Protein AF-A0A7G7XC18-F1 (afdb_monomer_lite)

Foldseek 3Di:
DCPVVVVVVVVVVVVVVVVVVVVVVVVVVVVPPPPPPVPPPPPCPDPFKAADPQAQKEKEKEDAPVAPVCVVVVVVVSVVQNVDNRYMYGYDYDDDDVPDNDPPIDIDMDGD

Secondary structure (DSSP, 8-state):
--HHHHHHHHHHHHHHHHHHHHHHHHHHHH---------------GGGEES-TT-SEEEEEEE-SS-HHHHHHHHHHHHHHTT-TTEEEEEEE-PPPTT--S---EEEEEE-

InterPro domains:
  IPR001853 DSBA-like thioredoxin domain [PF01323] (58-99)
  IPR036249 Thioredoxin-like superfamily [SSF52833] (44-102)

pLDDT: mean 77.41, std 15.82, range [45.81, 94.06]

Structure (mmCIF, N/CA/C/O backbone):
data_AF-A0A7G7XC18-F1
#
_entry.id   AF-A0A7G7XC18-F1
#
loop_
_atom_site.group_PDB
_atom_site.id
_atom_site.type_symbol
_atom_site.label_atom_id
_atom_site.label_alt_id
_atom_site.label_comp_id
_atom_site.label_asym_id
_atom_site.label_entity_id
_atom_site.label_seq_id
_atom_site.pdbx_PDB_ins_code
_atom_site.Cartn_x
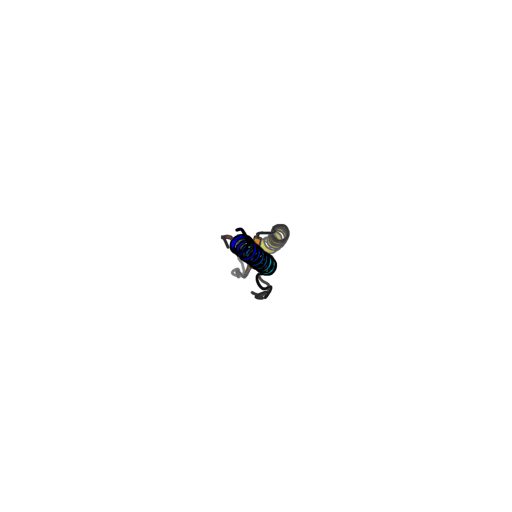_atom_site.Cartn_y
_atom_site.Cartn_z
_atom_site.occupancy
_atom_site.B_iso_or_equiv
_atom_site.auth_seq_id
_atom_site.auth_comp_id
_atom_site.auth_asym_id
_atom_site.auth_atom_id
_atom_site.pdbx_PDB_model_num
ATOM 1 N N . MET A 1 1 ? -46.916 17.822 68.920 1.00 51.09 1 MET A N 1
ATOM 2 C CA . MET A 1 1 ? -47.006 16.583 68.113 1.00 51.09 1 MET A CA 1
ATOM 3 C C . MET A 1 1 ? -46.292 16.752 66.758 1.00 51.09 1 MET A C 1
ATOM 5 O O . MET A 1 1 ? -46.960 16.996 65.774 1.00 51.09 1 MET A O 1
ATOM 9 N N . THR A 1 2 ? -44.954 16.667 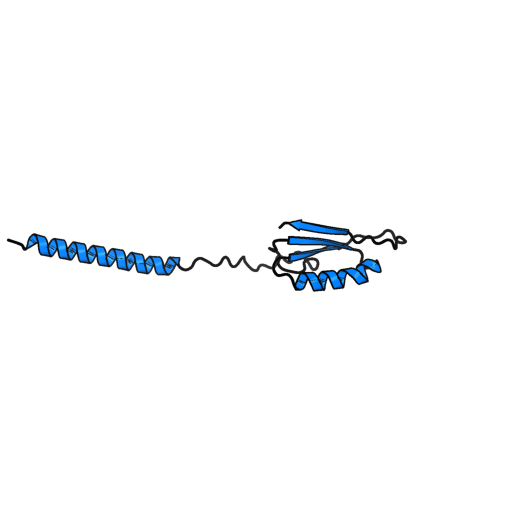66.661 1.00 53.00 2 THR A N 1
ATOM 10 C CA . THR A 1 2 ? -44.231 16.662 65.347 1.00 53.00 2 THR A CA 1
ATOM 11 C C . THR A 1 2 ? -42.931 15.830 65.348 1.00 53.00 2 THR A C 1
ATOM 13 O O . THR A 1 2 ? -42.165 15.828 64.383 1.00 53.00 2 THR A O 1
ATOM 16 N N . TRP A 1 3 ? -42.659 15.089 66.427 1.00 51.00 3 TRP A N 1
ATOM 17 C CA . TRP A 1 3 ? -41.360 14.449 66.674 1.00 51.00 3 TRP A CA 1
ATOM 18 C C . TRP A 1 3 ? -41.032 13.212 65.803 1.00 51.00 3 TRP A C 1
ATOM 20 O O . TRP A 1 3 ? -39.893 13.125 65.338 1.00 51.00 3 TRP A O 1
ATOM 30 N N . PRO A 1 4 ? -41.972 12.294 65.475 1.00 57.78 4 PRO A N 1
ATOM 31 C CA . PRO A 1 4 ? -41.645 11.146 64.621 1.00 57.78 4 PRO A CA 1
ATOM 32 C C . PRO A 1 4 ? -41.495 11.532 63.141 1.00 57.78 4 PRO A C 1
ATOM 34 O O . PRO A 1 4 ? -40.814 10.828 62.397 1.00 57.78 4 PRO A O 1
ATOM 37 N N . PHE A 1 5 ? -42.070 12.667 62.720 1.00 57.03 5 PHE A N 1
ATOM 38 C CA . PHE A 1 5 ? -41.970 13.165 61.347 1.00 57.03 5 PHE A CA 1
ATOM 39 C C . PHE A 1 5 ? -40.571 13.717 61.063 1.00 57.03 5 PHE A C 1
ATOM 41 O O . PHE A 1 5 ? -39.943 13.286 60.107 1.00 57.03 5 PHE A O 1
ATOM 48 N N . ARG A 1 6 ? -40.017 14.560 61.952 1.00 65.50 6 ARG A N 1
ATOM 49 C CA . ARG A 1 6 ? -38.669 15.148 61.792 1.00 65.50 6 ARG A CA 1
ATOM 50 C C . ARG A 1 6 ? -37.553 14.105 61.728 1.00 65.50 6 ARG A C 1
ATOM 52 O O . ARG A 1 6 ? -36.625 14.259 60.943 1.00 65.50 6 ARG A O 1
ATOM 59 N N . ARG A 1 7 ? -37.642 13.038 62.528 1.00 68.75 7 ARG A N 1
ATOM 60 C CA . ARG A 1 7 ? -36.608 11.991 62.585 1.00 68.75 7 ARG A CA 1
ATOM 61 C C . ARG A 1 7 ? -36.666 11.053 61.375 1.00 68.75 7 ARG A C 1
ATOM 63 O O . ARG A 1 7 ? -35.621 10.663 60.867 1.00 68.75 7 ARG A O 1
ATOM 70 N N . ARG A 1 8 ? -37.871 10.759 60.870 1.00 71.69 8 ARG A N 1
ATOM 71 C CA . ARG A 1 8 ? -38.059 10.037 59.601 1.00 71.69 8 ARG A CA 1
ATOM 72 C C . ARG A 1 8 ? -37.638 10.885 58.400 1.00 71.69 8 ARG A C 1
ATOM 74 O O . ARG A 1 8 ? -36.972 10.366 57.516 1.00 71.69 8 ARG A O 1
ATOM 81 N N . PHE A 1 9 ? -37.932 12.186 58.409 1.00 76.56 9 PHE A N 1
ATOM 82 C CA . PHE A 1 9 ? -37.503 13.113 57.358 1.00 76.56 9 PHE A CA 1
ATOM 83 C C . PHE A 1 9 ? -35.977 13.248 57.290 1.00 76.56 9 PHE A C 1
ATOM 85 O O . PHE A 1 9 ? -35.403 13.159 56.211 1.00 76.56 9 PHE A O 1
ATOM 92 N N . LEU A 1 10 ? -35.308 13.390 58.442 1.00 80.38 10 LEU A N 1
ATOM 93 C CA . LEU A 1 10 ? -33.843 13.421 58.521 1.00 80.38 10 LEU A CA 1
ATOM 94 C C . LEU A 1 10 ? -33.214 12.117 58.020 1.00 80.38 10 LEU A C 1
ATOM 96 O O . LEU A 1 10 ? -32.248 12.169 57.269 1.00 80.38 10 LEU A O 1
ATOM 100 N N . ALA A 1 11 ? -33.781 10.961 58.378 1.00 83.94 11 ALA A N 1
ATOM 101 C CA . ALA A 1 11 ? -33.298 9.672 57.885 1.00 83.94 11 ALA A CA 1
ATOM 102 C C . ALA A 1 11 ? -33.431 9.553 56.356 1.00 83.94 11 ALA A C 1
ATOM 104 O O . ALA A 1 11 ? -32.485 9.137 55.698 1.00 83.94 11 ALA A O 1
ATOM 105 N N . VAL A 1 12 ? -34.561 9.983 55.782 1.00 86.50 12 VAL A N 1
ATOM 106 C CA . VAL A 1 12 ? -34.781 9.969 54.325 1.00 86.50 12 VAL A CA 1
ATOM 107 C C . VAL A 1 12 ? -33.801 10.898 53.603 1.00 86.50 12 VAL A C 1
ATOM 109 O O . VAL A 1 12 ? -33.203 10.485 52.615 1.00 86.50 12 VAL A O 1
ATOM 112 N N . ILE A 1 13 ? -33.575 12.114 54.113 1.00 89.25 13 ILE A N 1
ATOM 113 C CA . ILE A 1 13 ? -32.616 13.063 53.524 1.00 89.25 13 ILE A CA 1
ATOM 114 C C . ILE A 1 13 ? -31.190 12.496 53.557 1.00 89.25 13 ILE A C 1
ATOM 116 O O . ILE A 1 13 ? -30.480 12.576 52.556 1.00 89.25 13 ILE A O 1
ATOM 120 N N . VAL A 1 14 ? -30.782 11.881 54.672 1.00 90.50 14 VAL A N 1
ATOM 121 C CA . VAL A 1 14 ? -29.462 11.242 54.793 1.00 90.50 14 VAL A CA 1
ATOM 122 C C . VAL A 1 14 ? -29.336 10.065 53.824 1.00 90.50 14 VAL A C 1
ATOM 124 O O . VAL A 1 14 ? -28.336 9.974 53.119 1.00 90.50 14 VAL A O 1
ATOM 127 N N . CYS A 1 15 ? -30.352 9.203 53.715 1.00 89.19 15 CYS A N 1
ATOM 128 C CA . CYS A 1 15 ? -30.348 8.089 52.764 1.00 89.19 15 CYS A CA 1
ATOM 129 C C . CYS A 1 15 ? -30.246 8.568 51.310 1.00 89.19 15 CYS A C 1
ATOM 131 O O . CYS A 1 15 ? -29.443 8.029 50.553 1.00 89.19 15 CYS A O 1
ATOM 133 N N . ILE A 1 16 ? -31.005 9.598 50.926 1.00 91.19 16 ILE A N 1
ATOM 134 C CA . ILE A 1 16 ? -30.936 10.180 49.578 1.00 91.19 16 ILE A CA 1
ATOM 135 C C . ILE A 1 16 ? -29.542 10.764 49.322 1.00 91.19 16 ILE A C 1
ATOM 137 O O . ILE A 1 16 ? -28.959 10.501 48.274 1.00 91.19 16 ILE A O 1
ATOM 141 N N . GLY A 1 17 ? -28.973 11.494 50.287 1.00 90.19 17 GLY A N 1
ATOM 142 C CA . GLY A 1 17 ? -27.618 12.038 50.184 1.00 90.19 17 GLY A CA 1
ATOM 143 C C . GLY A 1 17 ? -26.551 10.955 49.995 1.00 90.19 17 GLY A C 1
ATOM 144 O O . GLY A 1 17 ? -25.685 11.100 49.136 1.00 90.19 17 GLY A O 1
ATOM 145 N N . VAL A 1 18 ? -26.645 9.843 50.733 1.00 90.81 18 VAL A N 1
ATOM 146 C CA . VAL A 1 18 ? -25.726 8.697 50.608 1.00 90.8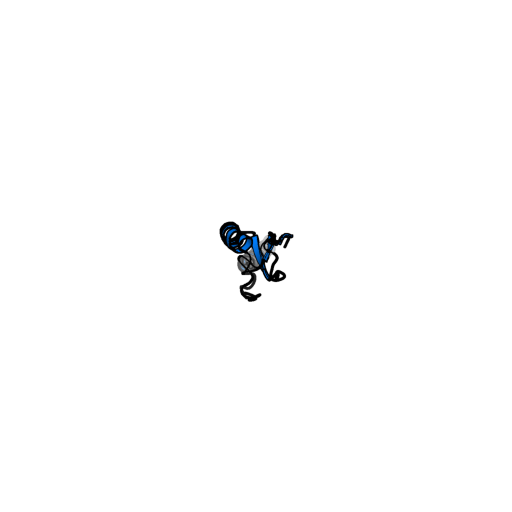1 18 VAL A CA 1
ATOM 147 C C . VAL A 1 18 ? -25.861 8.018 49.243 1.00 90.81 18 VAL A C 1
ATOM 149 O O . VAL A 1 18 ? -24.848 7.726 48.613 1.00 90.81 18 VAL A O 1
ATOM 152 N N . VAL A 1 19 ? -27.088 7.809 48.752 1.00 90.06 19 VAL A N 1
ATOM 153 C CA . VAL A 1 19 ? -27.333 7.193 47.435 1.00 90.06 19 VAL A CA 1
ATOM 154 C C . VAL A 1 19 ? -26.825 8.085 46.301 1.00 90.06 19 VAL A C 1
ATOM 156 O O . VAL A 1 19 ? -26.178 7.588 45.383 1.00 90.06 19 VAL A O 1
ATOM 159 N N . LEU A 1 20 ? -27.057 9.400 46.372 1.00 89.44 20 LEU A N 1
ATOM 160 C CA . LEU A 1 20 ? -26.566 10.348 45.369 1.00 89.44 20 LEU A CA 1
ATOM 161 C C . LEU A 1 20 ? -25.037 10.454 45.385 1.00 89.44 20 LEU A C 1
ATOM 163 O O . LEU A 1 20 ? -24.424 10.428 44.321 1.00 89.44 20 LEU A O 1
ATOM 167 N N . ALA A 1 21 ? -24.412 10.512 46.565 1.00 87.62 21 ALA A N 1
ATOM 168 C CA . ALA A 1 21 ? -22.955 10.531 46.692 1.00 87.62 21 ALA A CA 1
ATOM 169 C C . ALA A 1 21 ? -22.321 9.235 46.163 1.00 87.62 21 ALA A C 1
ATOM 171 O O . ALA A 1 21 ? -21.355 9.296 45.407 1.00 87.62 21 ALA A O 1
ATOM 172 N N . ALA A 1 22 ? -22.897 8.073 46.487 1.00 85.38 22 ALA A N 1
ATOM 173 C CA . ALA A 1 22 ? -22.460 6.790 45.941 1.00 85.38 22 ALA A CA 1
ATOM 174 C C . ALA A 1 22 ? -22.629 6.743 44.415 1.00 85.38 22 ALA A C 1
ATOM 176 O O . ALA A 1 22 ? -21.699 6.363 43.716 1.00 85.38 22 ALA A O 1
ATOM 177 N N . GLY A 1 23 ? -23.767 7.198 43.882 1.00 82.56 23 GLY A N 1
ATOM 178 C CA . GLY A 1 23 ? -24.007 7.278 42.440 1.00 82.56 23 GLY A CA 1
ATOM 179 C C . GLY A 1 23 ? -23.020 8.195 41.713 1.00 82.56 23 GLY A C 1
ATOM 180 O O . GLY A 1 23 ? -22.529 7.830 40.649 1.00 82.56 23 GLY A O 1
ATOM 181 N N . LEU A 1 24 ? -22.670 9.349 42.289 1.00 80.62 24 LEU A N 1
ATOM 182 C CA . LEU A 1 24 ? -21.656 10.265 41.747 1.00 80.62 24 LEU A CA 1
ATOM 183 C C . LEU A 1 24 ? -20.245 9.665 41.791 1.00 80.62 24 LEU A C 1
ATOM 185 O O . LEU A 1 24 ? -19.505 9.789 40.815 1.00 80.62 24 LEU A O 1
ATOM 189 N N . LEU A 1 25 ? -19.892 8.968 42.875 1.00 73.62 25 LEU A N 1
ATOM 190 C CA . LEU A 1 25 ? -18.619 8.254 42.986 1.00 73.62 25 LEU A CA 1
ATOM 191 C C . LEU A 1 25 ? -18.540 7.090 41.984 1.00 73.62 25 LEU A C 1
ATOM 193 O O . LEU A 1 25 ? -17.545 6.986 41.272 1.00 73.62 25 LEU A O 1
ATOM 197 N N . LEU A 1 26 ? -19.599 6.289 41.824 1.00 67.56 26 LEU A N 1
ATOM 198 C CA . LEU A 1 26 ? -19.668 5.253 40.782 1.00 67.56 26 LEU A CA 1
ATOM 199 C C . LEU A 1 26 ? -19.674 5.848 39.365 1.00 67.56 26 LEU A C 1
ATOM 201 O O . LEU A 1 26 ? -19.098 5.279 38.446 1.00 67.56 26 LEU A O 1
ATOM 205 N N . SER A 1 27 ? -20.285 7.015 39.161 1.00 62.84 27 SER A N 1
ATOM 206 C CA . SER A 1 27 ? -20.265 7.681 37.852 1.00 62.84 27 SER A CA 1
ATOM 207 C C . SER A 1 27 ? -18.859 8.155 37.481 1.00 62.84 27 SER A C 1
ATOM 209 O O . SER A 1 27 ? -18.514 8.177 36.302 1.00 62.84 27 SER A O 1
ATOM 211 N N . SER A 1 28 ? -18.033 8.520 38.469 1.00 61.34 28 SER A N 1
ATOM 212 C CA . SER A 1 28 ? -16.642 8.915 38.227 1.00 61.34 28 SER A CA 1
ATOM 213 C C . SER A 1 28 ? -15.769 7.753 37.744 1.00 61.34 28 SER A C 1
ATOM 215 O O . SER A 1 28 ? -14.873 7.981 36.937 1.00 61.34 28 SER A O 1
ATOM 217 N N . THR A 1 29 ? -16.076 6.511 38.136 1.00 59.69 29 THR A N 1
ATOM 218 C CA . THR A 1 29 ? -15.341 5.319 37.682 1.00 59.69 29 THR A CA 1
ATOM 219 C C . THR A 1 29 ? -15.788 4.818 36.304 1.00 59.69 29 THR A C 1
ATOM 221 O O . THR A 1 29 ? -15.023 4.129 35.644 1.00 59.69 29 THR A O 1
ATOM 224 N N . ILE A 1 30 ? -16.986 5.193 35.831 1.00 56.56 30 ILE A N 1
ATOM 225 C CA . ILE A 1 30 ? -17.533 4.808 34.509 1.00 56.56 30 ILE A CA 1
ATOM 226 C C . ILE A 1 30 ? -17.252 5.865 33.418 1.00 56.56 30 ILE A C 1
ATOM 228 O O . ILE A 1 30 ? -17.449 5.609 32.234 1.00 56.56 30 ILE A O 1
ATOM 232 N N . ARG A 1 31 ? -16.739 7.056 33.771 1.00 53.84 31 ARG A N 1
ATOM 233 C CA . ARG A 1 31 ? -16.251 8.039 32.777 1.00 53.84 31 ARG A CA 1
ATOM 234 C C . ARG A 1 31 ? -14.917 7.663 32.135 1.00 53.84 31 ARG A C 1
ATOM 236 O O . ARG A 1 31 ? -14.507 8.342 31.200 1.00 53.84 31 ARG A O 1
ATOM 243 N N . HIS A 1 32 ? -14.288 6.573 32.567 1.00 51.84 32 HIS A N 1
ATOM 244 C CA . HIS A 1 32 ? -13.396 5.825 31.691 1.00 51.84 32 HIS A CA 1
ATOM 245 C C . HIS A 1 32 ? -14.287 5.042 30.719 1.00 51.84 32 HIS A C 1
ATOM 247 O O . HIS A 1 32 ? -14.488 3.836 30.837 1.00 51.84 32 HIS A O 1
ATOM 253 N N . GLY A 1 33 ? -14.893 5.774 29.777 1.00 48.53 33 GLY A N 1
ATOM 254 C CA . GLY A 1 33 ? -15.099 5.199 28.464 1.00 48.53 33 GLY A CA 1
ATOM 255 C C . GLY A 1 33 ? -13.704 4.812 28.030 1.00 48.53 33 GLY A C 1
ATOM 256 O O . GLY A 1 33 ? -12.892 5.689 27.760 1.00 48.53 33 GLY A O 1
ATOM 257 N N . GLU A 1 34 ? -13.417 3.523 28.164 1.00 50.50 34 GLU A N 1
ATOM 258 C CA . GLU A 1 34 ? -12.252 2.885 27.605 1.00 50.50 34 GLU A CA 1
ATOM 259 C C . GLU A 1 34 ? -12.230 3.309 26.145 1.00 50.50 34 GLU A C 1
ATOM 261 O O . GLU A 1 34 ? -13.012 2.835 25.316 1.00 50.50 34 GLU A O 1
ATOM 266 N N . ASP A 1 35 ? -11.382 4.302 25.886 1.00 48.44 35 ASP A N 1
ATOM 267 C CA . ASP A 1 35 ? -10.694 4.447 24.633 1.00 48.44 35 ASP A CA 1
ATOM 268 C C . ASP A 1 35 ? -10.299 3.026 24.272 1.00 48.44 35 ASP A C 1
ATOM 270 O O . ASP A 1 35 ? -9.408 2.439 24.890 1.00 48.44 35 ASP A O 1
ATOM 274 N N . THR A 1 36 ? -11.007 2.424 23.317 1.00 45.81 36 THR A N 1
ATOM 275 C CA . THR A 1 36 ? -10.444 1.302 22.594 1.00 45.81 36 THR A CA 1
ATOM 276 C C . THR A 1 36 ? -9.238 1.886 21.872 1.00 45.81 36 THR A C 1
ATOM 278 O O . THR A 1 36 ? -9.301 2.236 20.696 1.00 45.81 36 THR A O 1
ATOM 281 N N . HIS A 1 37 ? -8.129 2.017 22.601 1.00 47.09 37 HIS A N 1
ATOM 282 C CA . HIS A 1 37 ? -6.834 1.607 22.131 1.00 47.09 37 HIS A CA 1
ATOM 283 C C . HIS A 1 37 ? -7.083 0.242 21.505 1.00 47.09 37 HIS A C 1
ATOM 285 O O . HIS A 1 37 ? -7.126 -0.781 22.187 1.00 47.09 37 HIS A O 1
ATOM 291 N N . HIS A 1 38 ? -7.375 0.250 20.204 1.00 49.34 38 HIS A N 1
ATOM 292 C CA . HIS A 1 38 ? -7.217 -0.937 19.405 1.00 49.34 38 HIS A CA 1
ATOM 293 C C . HIS A 1 38 ? -5.738 -1.244 19.538 1.00 49.34 38 HIS A C 1
ATOM 295 O O . HIS A 1 38 ? -4.893 -0.545 18.980 1.00 49.34 38 HIS A O 1
ATOM 301 N N . GLU A 1 39 ? -5.489 -2.191 20.435 1.00 49.38 39 GLU A N 1
ATOM 302 C CA . GLU A 1 39 ? -4.250 -2.880 20.695 1.00 49.38 39 GLU A CA 1
ATOM 303 C C . GLU A 1 39 ? -3.345 -2.747 19.478 1.00 49.38 39 GLU A C 1
ATOM 305 O O . GLU A 1 39 ? -3.556 -3.363 18.431 1.00 49.38 39 GLU A O 1
ATOM 310 N N . SER A 1 40 ? -2.345 -1.887 19.638 1.00 52.53 40 SER A N 1
ATOM 311 C CA . SER A 1 40 ? -1.194 -1.739 18.772 1.00 52.53 40 SER A CA 1
ATOM 312 C C . SER A 1 40 ? -0.337 -2.995 18.874 1.00 52.53 40 SER A C 1
ATOM 314 O O . SER A 1 40 ? 0.839 -2.938 19.226 1.00 52.53 40 SER A O 1
ATOM 316 N N . ASN A 1 41 ? -0.918 -4.153 18.589 1.00 47.16 41 ASN A N 1
ATOM 317 C CA . ASN A 1 41 ? -0.134 -5.235 18.067 1.00 47.16 41 ASN A CA 1
ATOM 318 C C . ASN A 1 41 ? -0.006 -4.884 16.589 1.00 47.16 41 ASN A C 1
ATOM 320 O O . ASN A 1 41 ? -0.997 -5.021 15.860 1.00 47.16 41 ASN A O 1
ATOM 324 N N . PRO A 1 42 ? 1.147 -4.374 16.111 1.00 50.06 42 PRO A N 1
ATOM 325 C CA . PRO A 1 42 ? 1.386 -4.427 14.695 1.00 50.06 42 PRO A CA 1
ATOM 326 C C . PRO A 1 42 ? 1.392 -5.922 14.422 1.00 50.06 42 PRO A C 1
ATOM 328 O O . PRO A 1 42 ? 2.396 -6.606 14.629 1.00 50.06 42 PRO A O 1
ATOM 331 N N . VAL A 1 43 ? 0.253 -6.456 13.976 1.00 49.69 43 VAL A N 1
ATOM 332 C CA . VAL A 1 43 ? 0.291 -7.626 13.131 1.00 49.69 43 VAL A CA 1
ATOM 333 C C . VAL A 1 43 ? 1.174 -7.138 12.003 1.00 49.69 43 VAL A C 1
ATOM 335 O O . VAL A 1 43 ? 0.734 -6.402 11.122 1.00 49.69 43 VAL A O 1
ATOM 338 N N . ASN A 1 44 ? 2.461 -7.458 12.116 1.00 50.28 44 ASN A N 1
ATOM 339 C CA . ASN A 1 44 ? 3.425 -7.381 11.055 1.00 50.28 44 ASN A CA 1
ATOM 340 C C . ASN A 1 44 ? 2.867 -8.345 10.017 1.00 50.28 44 ASN A C 1
ATOM 342 O O . ASN A 1 44 ? 3.288 -9.495 9.909 1.00 50.28 44 ASN A O 1
ATOM 346 N N . LYS A 1 45 ? 1.882 -7.884 9.246 1.00 54.19 45 LYS A N 1
ATOM 347 C CA . LYS A 1 45 ? 1.472 -8.493 7.995 1.00 54.19 45 LYS A CA 1
ATOM 348 C C . LYS A 1 45 ? 2.569 -8.162 6.982 1.00 54.19 45 LYS A C 1
ATOM 350 O O . LYS A 1 45 ? 2.255 -7.666 5.927 1.00 54.19 45 LYS A O 1
ATOM 355 N N . GLY A 1 46 ? 3.839 -8.362 7.345 1.00 61.16 46 GLY A N 1
ATOM 356 C CA . GLY A 1 46 ? 5.047 -8.153 6.553 1.00 61.16 46 GLY A CA 1
ATOM 357 C C . GLY A 1 46 ? 5.297 -6.755 5.962 1.00 61.16 46 GLY A C 1
ATOM 358 O O . GLY A 1 46 ? 4.534 -5.819 6.184 1.00 61.16 46 GLY A O 1
ATOM 359 N N . PRO A 1 47 ? 6.390 -6.602 5.185 1.00 67.31 47 PRO A N 1
ATOM 360 C CA . PRO A 1 47 ? 6.833 -5.333 4.586 1.00 67.31 47 PRO A CA 1
ATOM 361 C C . PRO A 1 47 ? 5.910 -4.783 3.483 1.00 67.31 47 PRO A C 1
ATOM 363 O O . PRO A 1 47 ? 6.270 -3.824 2.803 1.00 67.31 47 PRO A O 1
ATOM 366 N N . TRP A 1 48 ? 4.753 -5.406 3.254 1.00 84.50 48 TRP A N 1
ATOM 367 C CA . TRP A 1 48 ? 3.858 -5.087 2.146 1.00 84.50 48 TRP A CA 1
ATOM 368 C C . TRP A 1 48 ? 2.698 -4.162 2.520 1.00 84.50 48 TRP A C 1
ATOM 370 O O . TRP A 1 48 ? 1.954 -3.777 1.625 1.00 84.50 48 TRP A O 1
ATOM 380 N N . LEU A 1 49 ? 2.534 -3.787 3.792 1.00 91.00 49 LEU A N 1
ATOM 381 C CA . LEU A 1 49 ? 1.500 -2.848 4.238 1.00 91.00 49 LEU A CA 1
ATOM 382 C C . LEU A 1 49 ? 2.109 -1.480 4.585 1.00 91.00 49 LEU A C 1
ATOM 384 O O . LEU A 1 49 ? 3.026 -1.392 5.398 1.00 91.00 49 LEU A O 1
ATOM 388 N N . LEU A 1 50 ? 1.569 -0.412 3.999 1.00 90.81 50 LEU A N 1
ATOM 389 C CA . LEU A 1 50 ? 1.927 0.980 4.273 1.00 90.81 50 LEU A CA 1
ATOM 390 C C . LEU A 1 50 ? 0.682 1.749 4.739 1.00 90.81 50 LEU A C 1
ATOM 392 O O . LEU A 1 50 ? -0.286 1.846 3.992 1.00 90.81 50 LEU A O 1
ATOM 396 N N . GLY A 1 51 ? 0.722 2.313 5.948 1.00 89.62 51 GLY A N 1
ATOM 397 C CA . GLY A 1 51 ? -0.405 3.027 6.569 1.00 89.62 51 GLY A CA 1
ATOM 398 C C . GLY A 1 51 ? -1.114 2.223 7.676 1.00 89.62 51 GLY A C 1
ATOM 399 O O . GLY A 1 51 ? -0.633 1.152 8.054 1.00 89.62 51 GLY A O 1
ATOM 400 N N . PRO A 1 52 ? -2.234 2.734 8.225 1.00 89.06 52 PRO A N 1
ATOM 401 C CA . PRO A 1 52 ? -2.970 2.096 9.320 1.00 89.06 52 PRO A CA 1
ATOM 402 C C . PRO A 1 52 ? -3.588 0.756 8.905 1.00 89.06 52 PRO A C 1
ATOM 404 O O . PRO A 1 52 ? -4.217 0.646 7.852 1.00 89.06 52 PRO A O 1
ATOM 407 N N . ALA A 1 53 ? -3.452 -0.277 9.738 1.00 87.12 53 ALA A N 1
ATOM 408 C CA . ALA A 1 53 ? -4.014 -1.599 9.440 1.00 87.12 53 ALA A CA 1
ATOM 409 C C . ALA A 1 53 ? -5.555 -1.623 9.452 1.00 87.12 53 ALA A C 1
ATOM 411 O O . ALA A 1 53 ? -6.156 -2.483 8.813 1.00 87.12 53 ALA A O 1
ATOM 412 N N . ASP A 1 54 ? -6.173 -0.673 10.149 1.00 87.69 54 ASP A N 1
ATOM 413 C CA . ASP A 1 54 ? -7.612 -0.455 10.307 1.00 87.69 54 ASP A CA 1
ATOM 414 C C . ASP A 1 54 ? -8.147 0.691 9.426 1.00 87.69 54 ASP A C 1
ATOM 416 O O . ASP A 1 54 ? -9.249 1.198 9.644 1.00 87.69 54 ASP A O 1
ATOM 420 N N . ALA A 1 55 ? -7.379 1.113 8.414 1.00 91.62 55 ALA A N 1
ATOM 421 C CA . ALA A 1 55 ? -7.804 2.160 7.497 1.00 91.62 55 ALA A CA 1
ATOM 422 C C . ALA A 1 55 ? -9.136 1.814 6.805 1.00 91.62 55 ALA A C 1
ATOM 424 O O . ALA A 1 55 ? -9.353 0.693 6.345 1.00 91.62 55 ALA A O 1
ATOM 425 N N . ARG A 1 56 ? -10.010 2.820 6.650 1.00 93.69 56 ARG A N 1
ATOM 426 C CA . ARG A 1 56 ? -11.317 2.686 5.972 1.00 93.69 56 ARG A CA 1
ATOM 427 C C . ARG A 1 56 ? -11.192 2.170 4.535 1.00 93.69 56 ARG A C 1
ATOM 429 O O . ARG A 1 56 ? -12.126 1.560 4.010 1.00 93.69 56 ARG A O 1
ATOM 436 N N . TRP A 1 57 ? -10.084 2.487 3.877 1.00 93.62 57 TRP A N 1
ATOM 437 C CA . TRP A 1 57 ? -9.826 2.106 2.498 1.00 93.62 57 TRP A CA 1
ATOM 438 C C . TRP A 1 57 ? -8.441 1.489 2.356 1.00 93.62 57 TRP A C 1
ATOM 440 O O . TRP A 1 57 ? -7.460 2.001 2.894 1.00 93.62 57 TRP A O 1
ATOM 450 N N . THR A 1 58 ? -8.366 0.432 1.558 1.00 93.69 58 THR A N 1
ATOM 451 C CA . THR A 1 58 ? -7.130 -0.264 1.213 1.00 93.69 58 THR A CA 1
ATOM 452 C C . THR A 1 58 ? -6.921 -0.206 -0.284 1.00 93.69 58 THR A C 1
ATOM 454 O O . THR A 1 58 ? -7.764 -0.651 -1.059 1.00 93.69 58 THR A O 1
ATOM 457 N N . ILE A 1 59 ? -5.781 0.318 -0.706 1.00 93.62 59 ILE A N 1
ATOM 458 C CA . ILE A 1 59 ? -5.323 0.208 -2.085 1.00 93.62 59 ILE A CA 1
ATOM 459 C C . ILE A 1 59 ? -4.476 -1.048 -2.186 1.00 93.62 59 ILE A C 1
ATOM 461 O O . ILE A 1 59 ? -3.511 -1.195 -1.451 1.00 93.62 59 ILE A O 1
ATOM 465 N N . VAL A 1 60 ? -4.823 -1.951 -3.091 1.00 92.62 60 VAL A N 1
ATOM 466 C CA . VAL A 1 60 ? -4.031 -3.141 -3.392 1.00 92.62 60 VAL A CA 1
ATOM 467 C C . VAL A 1 60 ? -3.278 -2.889 -4.692 1.00 92.62 60 VAL A C 1
ATOM 469 O O . VAL A 1 60 ? -3.897 -2.725 -5.744 1.00 92.62 60 VAL A O 1
ATOM 472 N N . GLU A 1 61 ? -1.953 -2.836 -4.622 1.00 91.69 61 GLU A N 1
ATOM 473 C CA . GLU A 1 61 ? -1.069 -2.655 -5.773 1.00 91.69 61 GLU A CA 1
ATOM 474 C C . GLU A 1 61 ? -0.384 -3.977 -6.116 1.00 91.69 61 GLU A C 1
ATOM 476 O O . GLU A 1 61 ? 0.382 -4.519 -5.321 1.00 91.69 61 GLU A O 1
ATOM 481 N N . TYR A 1 62 ? -0.629 -4.471 -7.324 1.00 89.69 62 TYR A N 1
ATOM 482 C CA . TYR A 1 62 ? 0.105 -5.575 -7.927 1.00 89.69 62 TYR A CA 1
ATOM 483 C C . TYR A 1 62 ? 1.172 -5.002 -8.851 1.00 89.69 62 TYR A C 1
ATOM 485 O O . TYR A 1 62 ? 0.840 -4.368 -9.856 1.00 89.69 62 TYR A O 1
ATOM 493 N N . ALA A 1 63 ? 2.441 -5.215 -8.512 1.00 88.50 63 ALA A N 1
ATOM 494 C CA . ALA A 1 63 ? 3.557 -4.651 -9.254 1.00 88.50 63 ALA A CA 1
ATOM 495 C C . ALA A 1 63 ? 4.770 -5.588 -9.300 1.00 88.50 63 ALA A C 1
ATOM 497 O O . ALA A 1 63 ? 4.987 -6.440 -8.433 1.00 88.50 63 ALA A O 1
ATOM 498 N N . ASP A 1 64 ? 5.590 -5.376 -10.323 1.00 87.06 64 ASP A N 1
ATOM 499 C CA . ASP A 1 64 ? 6.894 -6.007 -10.478 1.00 87.06 64 ASP A CA 1
ATOM 500 C C . ASP A 1 64 ? 7.997 -4.965 -10.259 1.00 87.06 64 ASP A C 1
ATOM 502 O O . ASP A 1 64 ? 7.925 -3.851 -10.786 1.00 87.06 64 ASP A O 1
ATOM 506 N N . LEU A 1 65 ? 9.028 -5.331 -9.496 1.00 84.44 65 LEU A N 1
ATOM 507 C CA . LEU A 1 65 ? 10.199 -4.487 -9.273 1.00 84.44 65 LEU A CA 1
ATOM 508 C C . LEU A 1 65 ? 11.102 -4.408 -10.505 1.00 84.44 65 LEU A C 1
ATOM 510 O O . LEU A 1 65 ? 11.956 -3.531 -10.551 1.00 84.44 65 LEU A O 1
ATOM 514 N N . GLU A 1 66 ? 10.946 -5.283 -11.494 1.00 84.81 66 GLU A N 1
ATOM 515 C CA . GLU A 1 66 ? 11.678 -5.226 -12.761 1.00 84.81 66 GLU A CA 1
ATOM 516 C C . GLU A 1 66 ? 10.982 -4.324 -13.794 1.00 84.81 66 GLU A C 1
ATOM 518 O O . GLU A 1 66 ? 11.635 -3.803 -14.701 1.00 84.81 66 GLU A O 1
ATOM 523 N N . CYS A 1 67 ? 9.688 -4.040 -13.614 1.00 85.94 67 CYS A N 1
ATOM 524 C CA . CYS A 1 67 ? 8.903 -3.203 -14.517 1.00 85.94 67 CYS A CA 1
ATOM 525 C C . CYS A 1 67 ? 9.303 -1.715 -14.420 1.00 85.94 67 CYS A C 1
ATOM 527 O O . CYS A 1 67 ? 9.159 -1.110 -13.351 1.00 85.94 67 CYS A O 1
ATOM 529 N N . PRO A 1 68 ? 9.731 -1.063 -15.520 1.00 86.44 68 PRO A N 1
ATOM 530 C CA . PRO A 1 68 ? 10.126 0.347 -15.492 1.00 86.44 68 PRO A CA 1
ATOM 531 C C . PRO A 1 68 ? 8.958 1.279 -15.142 1.00 86.44 68 PRO A C 1
ATOM 533 O O . PRO A 1 68 ? 9.158 2.262 -14.437 1.00 86.44 68 PRO A O 1
ATOM 536 N N . TYR A 1 69 ? 7.734 0.951 -15.566 1.00 86.38 69 TYR A N 1
ATOM 537 C CA . TYR A 1 69 ? 6.545 1.751 -15.256 1.00 86.38 69 TYR A CA 1
ATOM 538 C C . TYR A 1 69 ? 6.185 1.696 -13.772 1.00 86.38 69 TYR A C 1
ATOM 540 O O . TYR A 1 69 ? 5.932 2.734 -13.162 1.00 86.38 69 TYR A O 1
ATOM 548 N N . CYS A 1 70 ? 6.205 0.500 -13.176 1.00 88.69 70 CYS A N 1
ATOM 549 C CA . CYS A 1 70 ? 5.910 0.346 -11.755 1.00 88.69 70 CYS A CA 1
ATOM 550 C C . CYS A 1 70 ? 6.996 1.012 -10.890 1.00 88.69 70 CYS A C 1
ATOM 552 O O . CYS A 1 70 ? 6.662 1.704 -9.933 1.00 88.69 70 CYS A O 1
ATOM 554 N N . LYS A 1 71 ? 8.281 0.959 -11.288 1.00 87.69 71 LYS A N 1
ATOM 555 C CA . LYS A 1 71 ? 9.354 1.733 -10.625 1.00 87.69 71 LYS A CA 1
ATOM 556 C C . LYS A 1 71 ? 9.072 3.236 -10.565 1.00 87.69 71 LYS A C 1
ATOM 558 O O . LYS A 1 71 ? 9.443 3.870 -9.583 1.00 87.69 71 LYS A O 1
ATOM 563 N N . THR A 1 72 ? 8.453 3.804 -11.599 1.00 89.94 72 THR A N 1
ATOM 564 C CA . THR A 1 72 ? 8.107 5.232 -11.636 1.00 89.94 72 THR A CA 1
ATOM 565 C C . THR A 1 72 ? 6.822 5.539 -10.868 1.00 89.94 72 THR A C 1
ATOM 567 O O . THR A 1 72 ? 6.752 6.558 -10.191 1.00 89.94 72 THR A O 1
ATOM 570 N N . TYR A 1 73 ? 5.808 4.676 -10.952 1.00 89.19 73 TYR A N 1
ATOM 571 C CA . TYR A 1 73 ? 4.484 4.940 -10.382 1.00 89.19 73 TYR A CA 1
ATOM 572 C C . TYR A 1 73 ? 4.383 4.646 -8.878 1.00 89.19 73 TYR A C 1
ATOM 574 O O . TYR A 1 73 ? 3.829 5.450 -8.127 1.00 89.19 73 TYR A O 1
ATOM 582 N N . THR A 1 74 ? 4.937 3.521 -8.419 1.00 91.31 74 THR A N 1
ATOM 583 C CA . THR A 1 74 ? 4.815 3.063 -7.028 1.00 91.31 74 THR A CA 1
ATOM 584 C C . THR A 1 74 ? 5.298 4.099 -5.995 1.00 91.31 74 THR A C 1
ATOM 586 O O . THR A 1 74 ? 4.624 4.265 -4.977 1.00 91.31 74 THR A O 1
ATOM 589 N N . PRO A 1 75 ? 6.418 4.830 -6.191 1.00 92.69 75 PRO A N 1
ATOM 590 C CA . PRO A 1 75 ? 6.843 5.863 -5.242 1.00 92.69 75 PRO A CA 1
ATOM 591 C C . PRO A 1 75 ? 5.836 7.010 -5.099 1.00 92.69 75 PRO A C 1
ATOM 593 O O . PRO A 1 75 ? 5.563 7.442 -3.981 1.00 92.69 75 PRO A O 1
ATOM 596 N N . GLU A 1 76 ? 5.252 7.471 -6.206 1.00 93.94 76 GLU A N 1
ATOM 597 C CA . GLU A 1 76 ? 4.253 8.546 -6.206 1.00 93.94 76 GLU A CA 1
ATOM 598 C C . GLU A 1 76 ? 2.969 8.111 -5.492 1.00 93.94 76 GLU A C 1
ATOM 600 O O . GLU A 1 76 ? 2.446 8.834 -4.643 1.00 93.94 76 GLU A O 1
ATOM 605 N N . LEU A 1 77 ? 2.504 6.883 -5.756 1.00 92.19 77 LEU A N 1
ATOM 606 C CA . LEU A 1 77 ? 1.359 6.307 -5.050 1.00 92.19 77 LEU A CA 1
ATOM 607 C C . LEU A 1 77 ? 1.625 6.218 -3.541 1.00 92.19 77 LEU A C 1
ATOM 609 O O . LEU A 1 77 ? 0.784 6.628 -2.742 1.00 92.19 77 LEU A O 1
ATOM 613 N N . LYS A 1 78 ? 2.806 5.733 -3.141 1.00 92.56 78 LYS A N 1
ATOM 614 C CA . LYS A 1 78 ? 3.210 5.655 -1.729 1.00 92.56 78 LYS A CA 1
ATOM 615 C C . LYS A 1 78 ? 3.214 7.028 -1.065 1.00 92.56 78 LYS A C 1
ATOM 617 O O . LYS A 1 78 ? 2.660 7.156 0.024 1.00 92.56 78 LYS A O 1
ATOM 622 N N . HIS A 1 79 ? 3.785 8.046 -1.713 1.00 94.06 79 HIS A N 1
ATOM 623 C CA . HIS A 1 79 ? 3.793 9.418 -1.196 1.00 94.06 79 HIS A CA 1
ATOM 624 C C . HIS A 1 79 ? 2.389 9.991 -1.011 1.00 94.06 79 HIS A C 1
ATOM 626 O O . HIS A 1 79 ? 2.143 10.702 -0.041 1.00 94.06 79 HIS A O 1
ATOM 632 N N . TRP A 1 80 ? 1.459 9.677 -1.907 1.00 94.06 80 TRP A N 1
ATOM 633 C CA . TRP A 1 80 ? 0.082 10.122 -1.751 1.00 94.06 80 TRP A CA 1
ATOM 634 C C . TRP A 1 80 ? -0.638 9.387 -0.611 1.00 94.06 80 TRP A C 1
ATOM 636 O O . TRP A 1 80 ? -1.312 10.033 0.188 1.00 94.06 80 TRP A O 1
ATOM 646 N N . VAL A 1 81 ? -0.455 8.065 -0.475 1.00 92.81 81 VAL A N 1
ATOM 647 C CA . VAL A 1 81 ? -1.104 7.259 0.579 1.00 92.81 81 VAL A CA 1
ATOM 648 C C . VAL A 1 81 ? -0.672 7.693 1.978 1.00 92.81 81 VAL A C 1
ATOM 650 O O . VAL A 1 81 ? -1.524 7.814 2.851 1.00 92.81 81 VAL A O 1
ATOM 653 N N . ILE A 1 82 ? 0.612 7.997 2.199 1.00 91.69 82 ILE A N 1
ATOM 654 C CA . ILE A 1 82 ? 1.091 8.451 3.522 1.00 91.69 82 ILE A CA 1
ATOM 655 C C . ILE A 1 82 ? 0.497 9.798 3.960 1.00 91.69 82 ILE A C 1
ATOM 657 O O . ILE A 1 82 ? 0.571 10.137 5.136 1.00 91.69 82 ILE A O 1
ATOM 661 N N . GLN A 1 83 ? -0.079 10.572 3.036 1.00 93.81 83 GLN A N 1
ATOM 662 C CA . GLN A 1 83 ? -0.768 11.828 3.344 1.00 93.81 83 GLN A CA 1
ATOM 663 C C . GLN A 1 83 ? -2.238 11.615 3.737 1.00 93.81 83 GLN A C 1
ATOM 665 O O . GLN A 1 83 ? -2.908 12.573 4.118 1.00 93.81 83 GLN A O 1
ATOM 670 N N . GLN A 1 84 ? -2.762 10.390 3.630 1.00 93.31 84 GLN A N 1
ATOM 671 C CA . GLN A 1 84 ? -4.155 10.068 3.922 1.00 93.31 84 GLN A CA 1
ATOM 672 C C . GLN A 1 84 ? -4.275 9.371 5.281 1.00 93.31 84 GLN A C 1
ATOM 674 O O . GLN A 1 84 ? -3.722 8.299 5.493 1.00 93.31 84 GLN A O 1
ATOM 679 N N . GLU A 1 85 ? -5.081 9.926 6.185 1.00 89.94 85 GLU A N 1
ATOM 680 C CA . GLU A 1 85 ? -5.287 9.342 7.524 1.00 89.94 85 GLU A CA 1
ATOM 681 C C . GLU A 1 85 ? -6.126 8.054 7.501 1.00 89.94 85 GLU A C 1
ATOM 683 O O . GLU A 1 85 ? -6.029 7.221 8.394 1.00 89.94 85 GLU A O 1
ATOM 688 N N . ASN A 1 86 ? -6.964 7.884 6.475 1.00 92.75 86 ASN A N 1
ATOM 689 C CA . ASN A 1 86 ? -7.953 6.805 6.387 1.00 92.75 86 ASN A CA 1
ATOM 690 C C . ASN A 1 86 ? -7.652 5.802 5.266 1.00 92.75 86 ASN A C 1
ATOM 692 O O . ASN A 1 86 ? -8.571 5.118 4.802 1.00 92.75 86 ASN A O 1
ATOM 696 N N . MET A 1 87 ? -6.406 5.743 4.792 1.00 93.25 87 MET A N 1
ATOM 697 C CA . MET A 1 87 ? -6.007 4.827 3.726 1.00 93.25 87 MET A CA 1
ATOM 698 C C . MET A 1 87 ? -4.765 4.029 4.091 1.00 93.25 87 MET A C 1
ATOM 700 O O . MET A 1 87 ? -3.860 4.527 4.754 1.00 93.25 87 MET A O 1
ATOM 704 N N . ASN A 1 88 ? -4.709 2.802 3.589 1.00 93.62 88 ASN A N 1
ATOM 705 C CA . ASN A 1 88 ? -3.486 2.021 3.541 1.00 93.62 88 ASN A CA 1
ATOM 706 C C . ASN A 1 88 ? -3.228 1.496 2.122 1.00 93.62 88 ASN A C 1
ATOM 708 O O . ASN A 1 88 ? -4.116 1.478 1.266 1.00 93.62 88 ASN A O 1
ATOM 712 N N . LEU A 1 89 ? -1.985 1.100 1.876 1.00 93.12 89 LEU A N 1
ATOM 713 C CA . LEU A 1 89 ? -1.527 0.462 0.650 1.00 93.12 89 LEU A CA 1
ATOM 714 C C . LEU A 1 89 ? -1.003 -0.929 0.987 1.00 93.12 89 LEU A C 1
ATOM 716 O O . LEU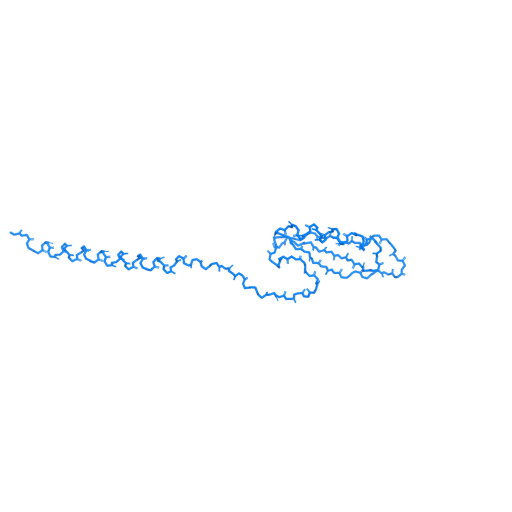 A 1 89 ? -0.104 -1.072 1.814 1.00 93.12 89 LEU A O 1
ATOM 720 N N . GLN A 1 90 ? -1.536 -1.936 0.310 1.00 92.75 90 GLN A N 1
ATOM 721 C CA . GLN A 1 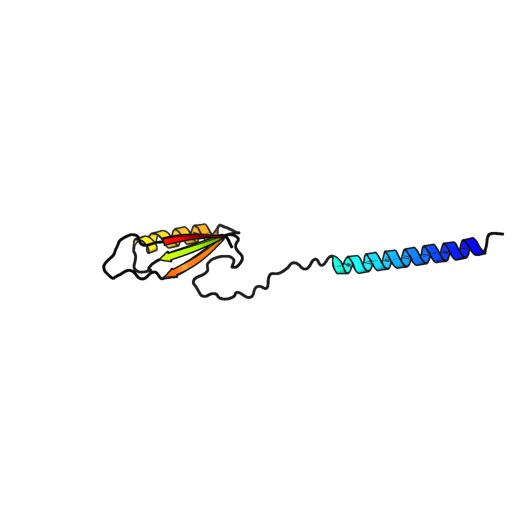90 ? -1.087 -3.313 0.354 1.00 92.75 90 GLN A CA 1
ATOM 722 C C . GLN A 1 90 ? -0.429 -3.683 -0.978 1.00 92.75 90 GLN A C 1
ATOM 724 O O . GLN A 1 90 ? -1.057 -3.638 -2.032 1.00 92.75 90 GLN A O 1
ATOM 729 N N . TRP A 1 91 ? 0.838 -4.072 -0.933 1.00 91.25 91 TRP A N 1
ATOM 730 C CA . TRP A 1 91 ? 1.613 -4.435 -2.112 1.00 91.25 91 TRP A CA 1
ATOM 731 C C . TRP A 1 91 ? 1.626 -5.949 -2.350 1.00 91.25 91 TRP A C 1
ATOM 733 O O . TRP A 1 91 ? 1.746 -6.745 -1.419 1.00 91.25 91 TRP A O 1
ATOM 743 N N . HIS A 1 92 ? 1.559 -6.353 -3.613 1.00 88.88 92 HIS A N 1
ATOM 744 C CA . HIS A 1 92 ? 1.681 -7.733 -4.053 1.00 88.88 92 HIS A CA 1
ATOM 745 C C . HIS A 1 92 ? 2.639 -7.834 -5.236 1.00 88.88 92 HIS A C 1
ATOM 747 O O . HIS A 1 92 ? 2.560 -7.067 -6.195 1.00 88.88 92 HIS A O 1
ATOM 753 N N . HIS A 1 93 ? 3.518 -8.834 -5.189 1.00 87.62 93 HIS A N 1
ATOM 754 C CA . HIS A 1 93 ? 4.386 -9.135 -6.316 1.00 87.62 93 HIS A CA 1
ATOM 755 C C . HIS A 1 93 ? 3.572 -9.738 -7.465 1.00 87.62 93 HIS A C 1
ATOM 757 O O . HIS A 1 93 ? 2.884 -10.744 -7.274 1.00 87.62 93 HIS A O 1
ATOM 763 N N . LEU A 1 94 ? 3.676 -9.143 -8.652 1.00 86.81 94 LEU A N 1
ATOM 764 C CA . LEU A 1 94 ? 3.103 -9.667 -9.887 1.00 86.81 94 LEU A CA 1
ATOM 765 C C . LEU A 1 94 ? 4.235 -9.970 -10.876 1.00 86.81 94 LEU A C 1
ATOM 767 O O . LEU A 1 94 ? 4.664 -9.051 -11.566 1.00 86.81 94 LEU A O 1
ATOM 771 N N . PRO A 1 95 ? 4.728 -11.218 -10.945 1.00 76.19 95 PRO A N 1
ATOM 772 C CA . PRO A 1 95 ? 5.859 -11.555 -11.798 1.00 76.19 95 PRO A CA 1
ATOM 773 C C . PRO A 1 95 ? 5.487 -11.403 -13.274 1.00 76.19 95 PRO A C 1
ATOM 775 O O . PRO A 1 95 ? 4.534 -12.030 -13.754 1.00 76.19 95 PRO A O 1
ATOM 778 N N . LEU A 1 96 ? 6.246 -10.589 -14.004 1.00 69.62 96 LEU A N 1
ATOM 779 C CA . LEU A 1 96 ? 6.092 -10.454 -15.447 1.00 69.62 96 LEU A CA 1
ATOM 780 C C . LEU A 1 96 ? 6.791 -11.607 -16.175 1.00 69.62 96 LEU A C 1
ATOM 782 O O . LEU A 1 96 ? 7.908 -11.988 -15.820 1.00 69.62 96 LEU A O 1
ATOM 786 N N . PRO A 1 97 ? 6.179 -12.180 -17.226 1.00 72.38 97 PRO A N 1
ATOM 787 C CA . PRO A 1 97 ? 6.903 -13.081 -18.110 1.00 72.38 97 PRO A CA 1
ATOM 788 C C . PRO A 1 97 ? 8.038 -12.290 -18.779 1.00 72.38 97 PRO A C 1
ATOM 790 O O . PRO A 1 97 ? 7.798 -11.201 -19.294 1.00 72.38 97 PRO A O 1
ATOM 793 N N . GLY A 1 98 ? 9.261 -12.838 -18.749 1.00 62.44 98 GLY A N 1
ATOM 794 C CA . GLY A 1 98 ? 10.562 -12.156 -18.918 1.00 62.44 98 GLY A CA 1
ATOM 795 C C . GLY A 1 98 ? 10.874 -11.411 -20.228 1.00 62.44 98 GLY A C 1
ATOM 796 O O . GLY A 1 98 ? 12.042 -11.218 -20.553 1.00 62.44 98 GLY A O 1
ATOM 797 N N . LEU A 1 99 ? 9.867 -10.986 -20.989 1.00 59.94 99 LEU A N 1
ATOM 798 C CA . LEU A 1 99 ? 9.994 -10.054 -22.110 1.00 59.94 99 LEU A CA 1
ATOM 799 C C . LEU A 1 99 ? 8.751 -9.156 -22.282 1.00 59.94 99 LEU A C 1
ATOM 801 O O . LEU A 1 99 ? 8.565 -8.571 -23.346 1.00 59.94 99 LEU A O 1
ATOM 805 N N . ASP A 1 100 ? 7.866 -9.051 -21.286 1.00 64.62 100 ASP A N 1
ATOM 806 C CA . ASP A 1 100 ? 6.720 -8.143 -21.367 1.00 64.62 100 ASP A CA 1
ATOM 807 C C . ASP A 1 100 ? 7.010 -6.829 -20.625 1.00 64.62 100 ASP A C 1
ATOM 809 O O . ASP A 1 100 ? 6.954 -6.754 -19.402 1.00 64.62 100 ASP A O 1
ATOM 813 N N . ILE A 1 101 ? 7.342 -5.778 -21.384 1.00 63.38 101 ILE A N 1
ATOM 814 C CA . ILE A 1 101 ? 7.555 -4.413 -20.866 1.00 63.38 101 ILE A CA 1
ATOM 815 C C . ILE A 1 101 ? 6.210 -3.673 -20.728 1.00 63.38 101 ILE A C 1
ATOM 817 O O . ILE A 1 101 ? 6.177 -2.519 -20.313 1.00 63.38 101 ILE A O 1
ATOM 821 N N . ARG A 1 102 ? 5.069 -4.283 -21.074 1.00 67.94 102 ARG A N 1
ATOM 822 C CA . ARG A 1 102 ? 3.767 -3.610 -20.991 1.00 67.94 102 ARG A CA 1
ATOM 823 C C . ARG A 1 102 ? 3.462 -3.157 -19.556 1.00 67.94 102 ARG A C 1
ATOM 825 O O . ARG A 1 102 ? 3.867 -3.810 -18.594 1.00 67.94 102 ARG A O 1
ATOM 832 N N . PRO A 1 103 ? 2.709 -2.054 -19.387 1.00 65.00 103 PRO A N 1
ATOM 833 C CA . PRO A 1 103 ? 2.266 -1.622 -18.072 1.00 65.00 103 PRO A CA 1
ATOM 834 C C . PRO A 1 103 ? 1.343 -2.690 -17.480 1.00 65.00 103 PRO A C 1
ATOM 836 O O . PRO A 1 103 ? 0.198 -2.850 -17.893 1.00 65.00 103 PRO A O 1
ATOM 839 N N . ALA A 1 104 ? 1.869 -3.432 -16.515 1.00 65.31 104 ALA A N 1
ATOM 840 C CA . ALA A 1 104 ? 1.168 -4.484 -15.789 1.00 65.31 104 ALA A CA 1
ATOM 841 C C . ALA A 1 104 ? 1.024 -4.126 -14.301 1.00 65.31 104 ALA A C 1
ATOM 843 O O . ALA A 1 104 ? 1.022 -4.991 -13.436 1.00 65.31 104 ALA A O 1
ATOM 844 N N . CYS A 1 105 ? 0.905 -2.834 -14.001 1.00 66.38 105 CYS A N 1
ATOM 845 C CA . CYS A 1 105 ? 0.532 -2.373 -12.672 1.00 66.38 105 CYS A CA 1
ATOM 846 C C . CYS A 1 105 ? -0.999 -2.446 -12.556 1.00 66.38 105 CYS A C 1
ATOM 848 O O . CYS A 1 105 ? -1.712 -1.718 -13.252 1.00 66.38 105 CYS A O 1
ATOM 850 N N . LEU A 1 106 ? -1.507 -3.340 -11.706 1.00 78.38 106 LEU A N 1
ATOM 851 C CA . LEU A 1 106 ? -2.934 -3.424 -11.395 1.00 78.38 106 LEU A CA 1
ATOM 852 C C . LEU A 1 106 ? -3.171 -2.834 -10.008 1.00 78.38 106 LEU A C 1
ATOM 854 O O . LEU A 1 106 ? -2.593 -3.289 -9.024 1.00 78.38 106 LEU A O 1
ATOM 858 N N . VAL A 1 107 ? -4.026 -1.816 -9.948 1.00 81.56 107 VAL A N 1
ATOM 859 C CA . VAL A 1 107 ? -4.402 -1.137 -8.707 1.00 81.56 107 VAL A CA 1
ATOM 860 C C . VAL A 1 107 ? -5.882 -1.381 -8.456 1.00 81.56 107 VAL A C 1
ATOM 862 O O . VAL A 1 107 ? -6.717 -1.087 -9.312 1.00 81.56 107 VAL A O 1
ATOM 865 N N . ALA A 1 108 ? -6.209 -1.913 -7.284 1.00 81.81 108 ALA A N 1
ATOM 866 C CA . ALA A 1 108 ? -7.581 -2.114 -6.838 1.00 81.81 108 ALA A CA 1
ATOM 867 C C . ALA A 1 108 ? -7.844 -1.306 -5.565 1.00 81.81 108 ALA A C 1
ATOM 869 O O . ALA A 1 108 ? -7.014 -1.276 -4.664 1.00 81.81 108 ALA A O 1
ATOM 870 N N . LEU A 1 109 ? -9.012 -0.668 -5.478 1.00 84.94 109 LEU A N 1
ATOM 871 C CA . LEU A 1 109 ? -9.479 -0.026 -4.251 1.00 84.94 109 LEU A CA 1
ATOM 872 C C . LEU A 1 109 ? -10.457 -0.962 -3.542 1.00 84.94 109 LEU A C 1
ATOM 874 O O . LEU A 1 109 ? -11.481 -1.349 -4.106 1.00 84.94 109 LEU A O 1
ATOM 878 N N . VAL A 1 110 ? -10.147 -1.297 -2.299 1.00 86.94 110 VAL A N 1
ATOM 879 C CA . VAL A 1 110 ? -10.934 -2.162 -1.425 1.00 86.94 110 VAL A CA 1
ATOM 880 C C . VAL A 1 110 ? -11.441 -1.331 -0.249 1.00 86.94 110 VAL A C 1
ATOM 882 O O . VAL A 1 110 ? -10.735 -0.471 0.278 1.00 86.94 110 VAL A O 1
ATOM 885 N N . ARG A 1 111 ? -12.689 -1.564 0.159 1.00 85.88 111 ARG A N 1
ATOM 886 C CA . ARG A 1 111 ? -13.248 -0.981 1.382 1.00 85.88 111 ARG A CA 1
ATOM 887 C C . ARG A 1 111 ? -12.937 -1.901 2.563 1.00 85.88 111 ARG A C 1
ATOM 889 O O . ARG A 1 111 ? -13.228 -3.092 2.457 1.00 85.88 111 ARG A O 1
ATOM 896 N N . GLY A 1 112 ? -12.350 -1.337 3.619 1.00 66.50 112 GLY A N 1
ATOM 897 C CA . GLY A 1 112 ? -12.095 -2.011 4.896 1.00 66.50 112 GLY A CA 1
ATOM 898 C C . GLY A 1 112 ? -13.358 -2.227 5.715 1.00 66.5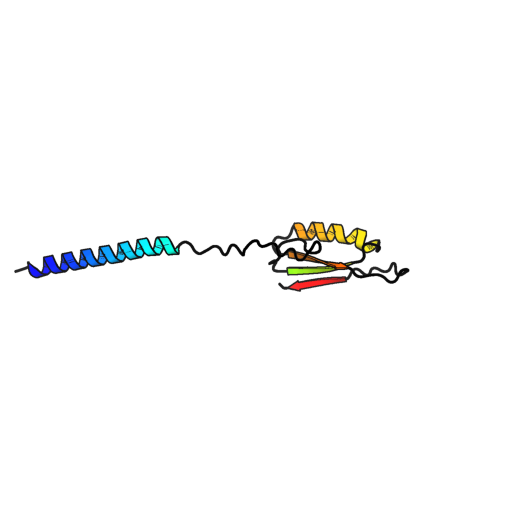0 112 GLY A C 1
ATOM 899 O O . GLY A 1 112 ? -14.319 -1.431 5.553 1.00 66.50 112 GLY A O 1
#

Radius of gyration: 30.82 Å; chains: 1; bounding box: 59×30×90 Å

Organism: NCBI:txid380021

Sequence (112 aa):
MTWPFRRRFLAVIVCIGVVLAAGLLLSSTIRHGEDTHHESNPVNKGPWLLGPADARWTIVEYADLECPYCKTYTPELKHWVIQQENMNLQWHHLPLPGLDIRPACLVALVRG